Protein AF-A0A0B7BTP0-F1 (afdb_monomer_lite)

Secondary structure (DSSP, 8-state):
-HHHHHHHHHHHHHHHHHHHHS--SS-TT--TT--HHHHHHHHHHHHHHHHHHHH--HHHHHHHHHHHHHHHHHHHHHHHHHHHHHHHT--TTT-HHHHHHHHHHHSTT------------------

Sequence (127 aa):
KHMRSVARELSQAILNAARGNIPRGARKDYKPYWTAEVQKLEKYLEMERSEAEQAQSVVTNTAYKAAAAKYRREVKRAARQSWVKTTESLNIDRDGHKLWKLAKAMSDDNTSRPPIVLEQDNFHPSH

Structure (mmCIF, N/CA/C/O backbone):
data_AF-A0A0B7BTP0-F1
#
_entry.id   AF-A0A0B7BTP0-F1
#
loop_
_atom_site.group_PDB
_atom_site.id
_atom_site.type_symbol
_atom_site.label_atom_id
_atom_site.label_alt_id
_atom_site.label_comp_id
_atom_site.label_asym_id
_atom_site.label_entity_id
_atom_site.label_seq_id
_atom_site.pdbx_PDB_ins_code
_atom_site.Cartn_x
_atom_site.Cartn_y
_atom_site.Cartn_z
_atom_site.occupancy
_atom_site.B_iso_or_equiv
_atom_site.auth_seq_id
_atom_site.auth_comp_id
_atom_site.auth_asym_id
_atom_site.auth_atom_id
_atom_site.pdbx_PDB_model_num
ATOM 1 N N . LYS A 1 1 ? 12.437 29.692 -41.482 1.00 60.84 1 LYS A N 1
ATOM 2 C CA . LYS A 1 1 ? 12.811 30.063 -40.088 1.00 60.84 1 LYS A CA 1
ATOM 3 C C . LYS A 1 1 ? 11.678 29.801 -39.084 1.00 60.84 1 LYS A C 1
ATOM 5 O O . LYS A 1 1 ? 11.961 29.251 -38.033 1.00 60.84 1 LYS A O 1
ATOM 10 N N . HIS A 1 2 ? 10.416 30.078 -39.431 1.00 71.44 2 HIS A N 1
ATOM 11 C CA . HIS A 1 2 ? 9.250 29.941 -38.541 1.00 71.44 2 HIS A CA 1
ATOM 12 C C . HIS A 1 2 ? 8.975 28.509 -38.032 1.00 71.44 2 HIS A C 1
ATOM 14 O O . HIS A 1 2 ? 8.852 28.288 -36.836 1.00 71.44 2 HIS A O 1
ATOM 20 N N . MET A 1 3 ? 9.000 27.508 -38.918 1.00 79.19 3 MET A N 1
ATOM 21 C CA . MET A 1 3 ? 8.686 26.111 -38.570 1.00 79.19 3 MET A CA 1
ATOM 22 C C . MET A 1 3 ? 9.658 25.490 -37.548 1.00 79.19 3 MET A C 1
ATOM 24 O O . MET A 1 3 ? 9.254 24.720 -36.685 1.00 79.19 3 MET A O 1
ATOM 28 N N . ARG A 1 4 ? 10.942 25.877 -37.596 1.00 83.19 4 ARG A N 1
ATOM 29 C CA . ARG A 1 4 ? 11.942 25.455 -36.600 1.00 83.19 4 ARG A CA 1
ATOM 30 C C . ARG A 1 4 ? 11.704 26.102 -35.233 1.00 83.19 4 ARG A C 1
ATOM 32 O O . ARG A 1 4 ? 11.998 25.470 -34.227 1.00 83.19 4 ARG A O 1
ATOM 39 N N . SER A 1 5 ? 11.169 27.327 -35.195 1.00 88.31 5 SER A N 1
ATOM 40 C CA . SER A 1 5 ? 10.797 27.996 -33.938 1.00 88.31 5 SER A CA 1
ATOM 41 C C . SER A 1 5 ? 9.650 27.259 -33.258 1.00 88.31 5 SER A C 1
ATOM 43 O O . SER A 1 5 ? 9.781 26.851 -32.109 1.00 88.31 5 SER A O 1
ATOM 45 N N . VAL A 1 6 ? 8.590 26.976 -34.021 1.00 88.88 6 VAL A N 1
ATOM 46 C CA . VAL A 1 6 ? 7.403 26.253 -33.539 1.00 88.88 6 VAL A CA 1
ATOM 47 C C . VAL A 1 6 ? 7.768 24.858 -33.021 1.00 88.88 6 VAL A C 1
ATOM 49 O O . VAL A 1 6 ? 7.355 24.470 -31.932 1.00 88.88 6 VAL A O 1
ATOM 52 N N . ALA A 1 7 ? 8.609 24.114 -33.748 1.00 90.12 7 ALA A N 1
ATOM 53 C CA . ALA A 1 7 ? 9.071 22.797 -33.304 1.00 90.12 7 ALA A CA 1
ATOM 54 C C . ALA A 1 7 ? 9.865 22.857 -31.984 1.00 90.12 7 ALA A C 1
ATOM 56 O O . ALA A 1 7 ? 9.769 21.951 -31.150 1.00 90.12 7 ALA A O 1
ATOM 57 N N . ARG A 1 8 ? 10.634 23.934 -31.773 1.00 92.06 8 ARG A N 1
ATOM 58 C CA . ARG A 1 8 ? 11.428 24.141 -30.556 1.00 92.06 8 ARG A CA 1
ATOM 59 C C . ARG A 1 8 ? 10.548 24.503 -29.363 1.00 92.06 8 ARG A C 1
ATOM 61 O O . ARG A 1 8 ? 10.759 23.968 -28.280 1.00 92.06 8 ARG A O 1
ATOM 68 N N . GLU A 1 9 ? 9.551 25.356 -29.567 1.00 93.88 9 GLU A N 1
ATOM 69 C CA . GLU A 1 9 ? 8.565 25.724 -28.544 1.00 93.88 9 GLU A CA 1
ATOM 70 C C . GLU A 1 9 ? 7.739 24.514 -28.100 1.00 93.88 9 GLU A C 1
ATOM 72 O O . GLU A 1 9 ? 7.617 24.264 -26.900 1.00 93.88 9 GLU A O 1
ATOM 77 N N . LEU A 1 10 ? 7.270 23.698 -29.049 1.00 92.81 10 LEU A N 1
ATOM 78 C CA . LEU A 1 10 ? 6.545 22.464 -28.744 1.00 92.81 10 LEU A CA 1
ATOM 79 C C . LEU A 1 10 ? 7.413 21.474 -27.957 1.00 92.81 10 LEU A C 1
ATOM 81 O O . LEU A 1 10 ? 6.984 20.947 -26.932 1.00 92.81 10 LEU A O 1
ATOM 85 N N . SER A 1 11 ? 8.654 21.256 -28.398 1.00 94.25 11 SER A N 1
ATOM 86 C CA . SER A 1 11 ? 9.599 20.385 -27.687 1.00 94.25 11 SER A CA 1
ATOM 87 C C . SER A 1 11 ? 9.862 20.886 -26.264 1.00 94.25 1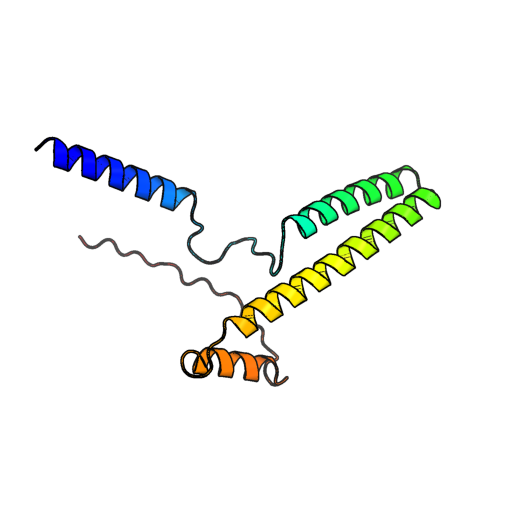1 SER A C 1
ATOM 89 O O . SER A 1 11 ? 9.895 20.092 -25.326 1.00 94.25 11 SER A O 1
ATOM 91 N N . GLN A 1 12 ? 9.990 22.202 -26.075 1.00 95.06 12 GLN A N 1
ATOM 92 C CA . GLN A 1 12 ? 10.195 22.794 -24.755 1.00 95.06 12 GLN A CA 1
ATOM 93 C C . GLN A 1 12 ? 8.963 22.642 -23.855 1.00 95.06 12 GLN A C 1
ATOM 95 O O . GLN A 1 12 ? 9.112 22.336 -22.672 1.00 95.06 12 GLN A O 1
ATOM 100 N N . ALA A 1 13 ? 7.757 22.804 -24.402 1.00 94.88 13 ALA A N 1
ATOM 101 C CA . ALA A 1 13 ? 6.512 22.586 -23.673 1.00 94.88 13 ALA A CA 1
ATOM 102 C C . ALA A 1 13 ? 6.379 21.126 -23.210 1.00 94.88 13 ALA A C 1
ATOM 104 O O . ALA A 1 13 ? 6.079 20.878 -22.042 1.00 94.88 13 ALA A O 1
ATOM 105 N N . ILE A 1 14 ? 6.699 20.166 -24.086 1.00 93.56 14 ILE A N 1
ATOM 106 C CA . ILE A 1 14 ? 6.718 18.735 -23.750 1.00 93.56 14 ILE A CA 1
ATOM 107 C C . ILE A 1 14 ? 7.755 18.453 -22.659 1.00 93.56 14 ILE A C 1
ATOM 109 O O . ILE A 1 14 ? 7.444 17.779 -21.679 1.00 93.56 14 ILE A O 1
ATOM 113 N N . LEU A 1 15 ? 8.972 18.993 -22.781 1.00 91.12 15 LEU A N 1
ATOM 114 C CA . LEU A 1 15 ? 10.023 18.813 -21.775 1.00 91.12 15 LEU A CA 1
ATOM 115 C C . LEU A 1 15 ? 9.635 19.411 -20.421 1.00 91.12 15 LEU A C 1
ATOM 117 O O . LEU A 1 15 ? 9.920 18.805 -19.390 1.00 91.12 15 LEU A O 1
ATOM 121 N N . ASN A 1 16 ? 8.978 20.570 -20.404 1.00 90.12 16 ASN A N 1
ATOM 122 C CA . ASN A 1 16 ? 8.520 21.210 -19.173 1.00 90.12 16 ASN A CA 1
ATOM 123 C C . ASN A 1 16 ? 7.389 20.409 -18.512 1.00 90.12 16 ASN A C 1
ATOM 125 O O . ASN A 1 16 ? 7.455 20.154 -17.310 1.00 90.12 16 ASN A O 1
ATOM 129 N N . ALA A 1 17 ? 6.413 19.936 -19.291 1.00 91.81 17 ALA A N 1
ATOM 130 C CA . ALA A 1 17 ? 5.354 19.057 -18.797 1.00 91.81 17 ALA A CA 1
ATOM 131 C C . ALA A 1 17 ? 5.927 17.737 -18.255 1.00 91.81 17 ALA A C 1
ATOM 133 O O . ALA A 1 17 ? 5.584 17.302 -17.158 1.00 91.81 17 ALA A O 1
ATOM 134 N N . ALA A 1 18 ? 6.876 17.134 -18.974 1.00 86.81 18 ALA A N 1
ATOM 135 C CA . ALA A 1 18 ? 7.568 15.931 -18.530 1.00 86.81 18 ALA A CA 1
ATOM 136 C C . ALA A 1 18 ? 8.365 16.170 -17.237 1.00 86.81 18 ALA A C 1
ATOM 138 O O . ALA A 1 18 ? 8.345 15.329 -16.345 1.00 86.81 18 ALA A O 1
ATOM 139 N N . ARG A 1 19 ? 9.040 17.319 -17.100 1.00 81.12 19 ARG A N 1
ATOM 140 C CA . ARG A 1 19 ? 9.775 17.691 -15.878 1.00 81.12 19 ARG A CA 1
ATOM 141 C C . ARG A 1 19 ? 8.855 17.882 -14.671 1.00 81.12 19 ARG A C 1
ATOM 143 O O . ARG A 1 19 ? 9.259 17.511 -13.576 1.00 81.12 19 ARG A O 1
ATOM 150 N N . GLY A 1 20 ? 7.659 18.439 -14.864 1.00 81.44 20 GLY A N 1
ATOM 151 C CA . GLY A 1 20 ? 6.679 18.628 -13.789 1.00 81.44 20 GLY A CA 1
ATOM 152 C C . GLY A 1 20 ? 5.958 17.342 -13.378 1.00 81.44 20 GLY A C 1
ATOM 153 O O . GLY A 1 20 ? 5.647 17.161 -12.204 1.00 81.44 20 GLY A O 1
ATOM 154 N N . ASN A 1 21 ? 5.721 16.433 -14.329 1.00 81.81 21 ASN A N 1
ATOM 155 C CA . ASN A 1 21 ? 4.842 15.283 -14.106 1.00 81.81 21 ASN A CA 1
ATOM 156 C C . ASN A 1 21 ? 5.575 13.948 -13.923 1.00 81.81 21 ASN A C 1
ATOM 158 O O . ASN A 1 21 ? 4.997 13.028 -13.345 1.00 81.81 21 ASN A O 1
ATOM 162 N N . ILE A 1 22 ? 6.809 13.804 -14.416 1.00 79.75 22 ILE A N 1
ATOM 163 C CA . ILE A 1 22 ? 7.592 12.571 -14.268 1.00 79.75 22 ILE A CA 1
ATOM 164 C C . ILE A 1 22 ? 8.493 12.717 -13.037 1.00 79.75 22 ILE A C 1
ATOM 166 O O . ILE A 1 22 ? 9.424 13.526 -13.065 1.00 79.75 22 ILE A O 1
ATOM 170 N N . PRO A 1 23 ? 8.273 11.933 -11.964 1.00 67.94 23 PRO A N 1
ATOM 171 C CA . PRO A 1 23 ? 9.133 11.968 -10.788 1.00 67.94 23 PRO A CA 1
ATOM 172 C C . PRO A 1 23 ? 10.568 11.596 -11.178 1.00 67.94 23 PRO A C 1
ATOM 174 O O . PRO A 1 23 ? 10.798 10.507 -11.707 1.00 67.94 23 PRO A O 1
ATOM 177 N N . ARG A 1 24 ? 11.524 12.498 -10.932 1.00 69.12 24 ARG A N 1
ATOM 178 C CA . ARG A 1 24 ? 12.959 12.243 -11.121 1.00 69.12 24 ARG A CA 1
ATOM 179 C C . ARG A 1 24 ? 13.576 11.772 -9.805 1.00 69.12 24 ARG A C 1
ATOM 181 O O . ARG A 1 24 ? 13.247 12.308 -8.751 1.00 69.12 24 ARG A O 1
ATOM 188 N N . GLY A 1 25 ? 14.471 10.789 -9.876 1.00 69.00 25 GLY A N 1
ATOM 189 C CA . GLY A 1 25 ? 15.119 10.208 -8.699 1.00 69.00 25 GLY A CA 1
ATOM 190 C C . GLY A 1 25 ? 14.197 9.321 -7.851 1.00 69.00 25 GLY A C 1
ATOM 191 O O . GLY A 1 25 ? 13.096 8.941 -8.260 1.00 69.00 25 GLY A O 1
ATOM 192 N N . ALA A 1 26 ? 14.670 8.952 -6.660 1.00 64.19 26 ALA A N 1
ATOM 193 C CA . ALA A 1 26 ? 13.893 8.157 -5.717 1.00 64.19 26 ALA A CA 1
ATOM 194 C C . ALA A 1 26 ? 12.670 8.951 -5.232 1.00 64.19 26 ALA A C 1
ATOM 196 O O . ALA A 1 26 ? 12.775 10.098 -4.798 1.00 64.19 26 ALA A O 1
ATOM 197 N N . ARG A 1 27 ? 11.486 8.335 -5.291 1.00 68.25 27 ARG A N 1
ATOM 198 C CA . ARG A 1 27 ? 10.254 8.940 -4.772 1.00 68.25 27 ARG A CA 1
ATOM 199 C C . ARG A 1 27 ? 10.391 9.139 -3.258 1.00 68.25 27 ARG A C 1
ATOM 201 O O . ARG A 1 27 ? 10.508 8.152 -2.536 1.00 68.25 27 ARG A O 1
ATOM 208 N N . LYS A 1 28 ? 10.334 10.396 -2.800 1.00 67.31 28 LYS A N 1
ATOM 209 C CA . LYS A 1 28 ? 10.489 10.781 -1.383 1.00 67.31 28 LYS A CA 1
ATOM 210 C C . LYS A 1 28 ? 9.556 9.997 -0.450 1.00 67.31 28 LYS A C 1
ATOM 212 O O . LYS A 1 28 ? 10.008 9.493 0.567 1.00 67.31 28 LYS A O 1
ATOM 217 N N . ASP A 1 29 ? 8.305 9.806 -0.865 1.00 72.62 29 ASP A N 1
ATOM 218 C CA . ASP A 1 29 ? 7.279 9.094 -0.092 1.00 72.62 29 ASP A CA 1
ATOM 219 C C . ASP A 1 29 ? 6.897 7.760 -0.747 1.00 72.62 29 ASP A C 1
ATOM 221 O O . ASP A 1 29 ? 5.722 7.392 -0.846 1.00 72.62 29 ASP A O 1
ATOM 225 N N . TYR A 1 30 ? 7.888 7.033 -1.276 1.00 78.25 30 TYR A N 1
ATOM 226 C CA . TYR A 1 30 ? 7.626 5.720 -1.851 1.00 78.25 30 TYR A CA 1
ATOM 227 C C . TYR A 1 30 ? 7.131 4.752 -0.778 1.00 78.25 30 TYR A C 1
ATOM 229 O O . TYR A 1 30 ? 7.898 4.272 0.054 1.00 78.25 30 TYR A O 1
ATOM 237 N N . LYS A 1 31 ? 5.845 4.409 -0.848 1.00 81.50 31 LYS A N 1
ATOM 238 C CA . LYS A 1 31 ? 5.283 3.254 -0.155 1.00 81.50 31 LYS A CA 1
ATOM 239 C C . LYS A 1 31 ? 5.361 2.052 -1.109 1.00 81.50 31 LYS A C 1
ATOM 241 O O . LYS A 1 31 ? 4.673 2.060 -2.135 1.00 81.50 31 LYS A O 1
ATOM 246 N N . PRO A 1 32 ? 6.198 1.035 -0.830 1.00 82.50 32 PRO A N 1
ATOM 247 C CA . PRO A 1 32 ? 6.246 -0.173 -1.650 1.00 82.50 32 PRO A CA 1
ATOM 248 C C . PRO A 1 32 ? 4.862 -0.820 -1.745 1.00 82.50 32 PRO A C 1
ATOM 250 O O . PRO A 1 32 ? 4.074 -0.680 -0.813 1.00 82.50 32 PRO A O 1
ATOM 253 N N . TYR A 1 33 ? 4.567 -1.491 -2.871 1.00 86.19 33 TYR A N 1
ATOM 254 C CA . TYR A 1 33 ? 3.304 -2.216 -3.138 1.00 86.19 33 TYR A CA 1
ATOM 255 C C . TYR A 1 33 ? 2.010 -1.412 -2.877 1.00 86.19 33 TYR A C 1
ATOM 257 O O . TYR A 1 33 ? 0.927 -1.985 -2.760 1.00 86.19 33 TYR A O 1
ATOM 265 N N . TRP A 1 34 ? 2.101 -0.083 -2.806 1.00 90.44 34 TRP A N 1
ATOM 266 C CA . TRP A 1 34 ? 0.967 0.787 -2.533 1.00 90.44 34 TRP A CA 1
ATOM 267 C C . TRP A 1 34 ? 0.111 0.972 -3.781 1.00 90.44 34 TRP A C 1
ATOM 269 O O . TRP A 1 34 ? 0.571 1.489 -4.800 1.00 90.44 34 TRP A O 1
ATOM 279 N N . THR A 1 35 ? -1.147 0.547 -3.706 1.00 91.38 35 THR A N 1
ATOM 280 C CA . THR A 1 35 ? -2.106 0.636 -4.811 1.00 91.38 35 THR A CA 1
ATOM 281 C C . THR A 1 35 ? -3.253 1.581 -4.462 1.00 91.38 35 THR A C 1
ATOM 283 O O . THR A 1 35 ? -3.497 1.888 -3.294 1.00 91.38 35 THR A O 1
ATOM 286 N N . ALA A 1 36 ? -4.003 2.021 -5.477 1.00 92.25 36 ALA A N 1
ATOM 287 C CA . ALA A 1 36 ? -5.203 2.834 -5.273 1.00 92.25 36 ALA A CA 1
ATOM 288 C C . ALA A 1 36 ? -6.245 2.130 -4.381 1.00 92.25 36 ALA A C 1
ATOM 290 O O . ALA A 1 36 ? -6.950 2.778 -3.611 1.00 92.25 36 ALA A O 1
ATOM 291 N N . GLU A 1 37 ? -6.314 0.799 -4.444 1.00 93.56 37 GLU A N 1
ATOM 292 C CA . GLU A 1 37 ? -7.198 -0.008 -3.603 1.00 93.56 37 GLU A CA 1
ATOM 293 C C . GLU A 1 37 ? -6.743 -0.023 -2.140 1.00 93.56 37 GLU A C 1
ATOM 295 O O . GLU A 1 37 ? -7.562 0.196 -1.247 1.00 93.56 37 GLU A O 1
ATOM 300 N N . VAL A 1 38 ? -5.439 -0.192 -1.890 1.00 95.19 38 VAL A N 1
ATOM 301 C CA . VAL A 1 38 ? -4.865 -0.092 -0.538 1.00 95.19 38 VAL A CA 1
ATOM 302 C C . VAL A 1 38 ? -5.107 1.306 0.037 1.00 95.19 38 VAL A C 1
ATOM 304 O O . VAL A 1 38 ? -5.571 1.421 1.168 1.00 95.19 38 VAL A O 1
ATOM 307 N N . GLN A 1 39 ? -4.906 2.362 -0.759 1.00 94.69 39 GLN A N 1
ATOM 308 C CA . GLN A 1 39 ? -5.189 3.742 -0.351 1.00 94.69 39 GLN A CA 1
ATOM 309 C C . GLN A 1 39 ? -6.670 3.966 -0.016 1.00 94.69 39 GLN A C 1
ATOM 311 O O . GLN A 1 39 ? -6.989 4.662 0.948 1.00 94.69 39 GLN A O 1
ATOM 316 N N . LYS A 1 40 ? -7.584 3.400 -0.814 1.00 96.62 40 LYS A N 1
ATOM 317 C CA . LYS A 1 40 ? -9.030 3.480 -0.568 1.00 96.62 40 LYS A CA 1
ATOM 318 C C . LYS A 1 40 ? -9.403 2.797 0.748 1.00 96.62 40 LYS A C 1
ATOM 320 O O . LYS A 1 40 ? -10.209 3.333 1.502 1.00 96.62 40 LYS A O 1
ATOM 325 N N . LEU A 1 41 ? -8.816 1.636 1.027 1.00 96.38 41 LEU A N 1
ATOM 326 C CA . LEU A 1 41 ? -9.075 0.889 2.257 1.00 96.38 41 LEU A CA 1
ATOM 327 C C . LEU A 1 41 ? -8.435 1.521 3.488 1.00 96.38 41 LEU A C 1
ATOM 329 O O . LEU A 1 41 ? -9.035 1.444 4.551 1.00 96.38 41 LEU A O 1
ATOM 333 N N . GLU A 1 42 ? -7.276 2.168 3.350 1.00 96.50 42 GLU A N 1
ATOM 334 C CA . GLU A 1 42 ? -6.677 2.975 4.420 1.00 96.50 42 GLU A CA 1
ATOM 335 C C . GLU A 1 42 ? -7.626 4.109 4.827 1.00 96.50 42 GLU A C 1
ATOM 337 O O . GLU A 1 42 ? -7.928 4.266 6.005 1.00 96.50 42 GLU A O 1
ATOM 342 N N . LYS A 1 43 ? -8.186 4.839 3.852 1.00 97.06 43 LYS A N 1
ATOM 343 C CA . LYS A 1 43 ? -9.171 5.897 4.130 1.00 97.06 43 LYS A CA 1
ATOM 344 C C . LYS A 1 43 ? -10.432 5.353 4.796 1.00 97.06 43 LYS A C 1
ATOM 346 O O . LYS A 1 43 ? -10.918 5.944 5.749 1.00 97.06 43 LYS A O 1
ATOM 351 N N . TYR A 1 44 ? -10.954 4.230 4.302 1.00 96.44 44 TYR A N 1
ATOM 352 C CA . TYR A 1 44 ? -12.133 3.595 4.891 1.00 96.44 44 TYR A CA 1
ATOM 353 C C . TYR A 1 44 ? -11.875 3.134 6.332 1.00 96.44 44 TYR A C 1
ATOM 355 O O . TYR A 1 44 ? -12.701 3.365 7.206 1.00 96.44 44 TYR A O 1
ATOM 363 N N . LEU A 1 45 ? -10.704 2.548 6.591 1.00 96.56 45 LEU A N 1
ATOM 364 C CA . LEU A 1 45 ? -10.281 2.153 7.930 1.00 96.56 45 LEU A CA 1
ATOM 365 C C . LEU A 1 45 ? -10.218 3.345 8.890 1.00 96.56 45 LEU A C 1
ATOM 367 O O . LEU A 1 45 ? -10.639 3.212 10.034 1.00 96.56 45 LEU A O 1
ATOM 371 N N . GLU A 1 46 ? -9.704 4.487 8.431 1.00 96.50 46 GLU A N 1
ATOM 372 C CA . GLU A 1 46 ? -9.615 5.703 9.243 1.00 96.50 46 GLU A CA 1
ATOM 373 C C . GLU A 1 46 ? -10.999 6.271 9.592 1.00 96.50 46 GLU A C 1
ATOM 375 O O . GLU A 1 46 ? -11.223 6.682 10.728 1.00 96.50 46 GLU A O 1
ATOM 380 N N . MET A 1 47 ? -11.957 6.228 8.658 1.00 96.31 47 MET A N 1
ATOM 381 C CA . MET A 1 47 ? -13.342 6.627 8.951 1.00 96.31 47 MET A CA 1
ATOM 382 C C . MET A 1 47 ? -13.968 5.725 10.021 1.00 96.31 47 MET A C 1
ATOM 384 O O . MET A 1 47 ? -14.439 6.218 11.040 1.00 96.31 47 MET A O 1
ATOM 388 N N . GLU A 1 48 ? -13.894 4.405 9.833 1.00 95.50 48 GLU A N 1
ATOM 389 C CA . GLU A 1 48 ? -14.432 3.420 10.782 1.00 95.50 48 GLU A CA 1
ATOM 390 C C . GLU A 1 48 ? -13.759 3.517 12.158 1.00 95.50 48 GLU A C 1
ATOM 392 O O . GLU A 1 48 ? -14.391 3.305 13.193 1.00 95.50 48 GLU A O 1
ATOM 397 N N . ARG A 1 49 ? -12.468 3.870 12.190 1.00 96.12 49 ARG A N 1
ATOM 398 C CA . ARG A 1 49 ? -11.748 4.150 13.433 1.00 96.12 49 ARG A CA 1
ATOM 399 C C . ARG A 1 49 ? -12.339 5.362 14.147 1.00 96.12 49 ARG A C 1
ATOM 401 O O . ARG A 1 49 ? -12.631 5.263 15.335 1.00 96.12 49 ARG A O 1
ATOM 408 N N . SER A 1 50 ? -12.528 6.470 13.431 1.00 96.31 50 SER A N 1
ATOM 409 C CA . SER A 1 50 ? -13.104 7.691 14.000 1.00 96.31 50 SER A CA 1
ATOM 410 C C . SER A 1 50 ? -14.510 7.441 14.552 1.00 96.31 50 SER A C 1
ATOM 412 O O . SER A 1 50 ? -14.823 7.856 15.666 1.00 96.31 50 SER A O 1
ATOM 414 N N . GLU A 1 51 ? -15.336 6.687 13.827 1.00 93.94 51 GLU A N 1
ATOM 415 C CA . GLU A 1 51 ? -16.674 6.298 14.283 1.00 93.94 51 GLU A CA 1
ATOM 416 C C . GLU A 1 51 ? -16.630 5.385 15.517 1.00 93.94 51 GLU A C 1
ATOM 418 O O . GLU A 1 51 ? -17.411 5.559 16.457 1.00 93.94 51 GLU A O 1
ATOM 423 N N . ALA A 1 52 ? -15.697 4.430 15.562 1.00 94.56 52 ALA A N 1
ATOM 424 C CA . ALA A 1 52 ? -15.509 3.564 16.722 1.00 94.56 52 ALA A CA 1
ATOM 425 C C . ALA A 1 52 ? -15.049 4.338 17.967 1.00 94.56 52 ALA A C 1
ATOM 427 O O . ALA A 1 52 ? -15.543 4.064 19.063 1.00 94.56 52 ALA A O 1
ATOM 428 N N . GLU A 1 53 ? -14.148 5.309 17.805 1.00 93.75 53 GLU A N 1
ATOM 429 C CA . GLU A 1 53 ? -13.649 6.169 18.886 1.00 93.75 53 GLU A CA 1
ATOM 430 C C . GLU A 1 53 ? -14.742 7.104 19.435 1.00 93.75 53 GLU A C 1
ATOM 432 O O . GLU A 1 53 ? -14.801 7.324 20.647 1.00 93.75 53 GLU A O 1
ATOM 437 N N . GLN A 1 54 ? -15.637 7.598 18.572 1.00 94.31 54 GLN A N 1
ATOM 438 C CA . GLN A 1 54 ? -16.759 8.460 18.960 1.00 94.31 54 GLN A CA 1
ATOM 439 C C . GLN A 1 54 ? -17.897 7.684 19.635 1.00 94.31 54 GLN A C 1
ATOM 441 O O . GLN A 1 54 ? -18.352 8.061 20.712 1.00 94.31 54 GLN A O 1
ATOM 446 N N . ALA A 1 55 ? -18.373 6.604 19.010 1.00 91.88 55 ALA A N 1
ATOM 447 C CA . ALA A 1 55 ? -19.554 5.881 19.483 1.00 91.88 55 ALA A CA 1
ATOM 448 C C . ALA A 1 55 ? -19.252 4.893 20.621 1.00 91.88 55 ALA A C 1
ATOM 450 O O . ALA A 1 55 ? -20.163 4.522 21.357 1.00 91.88 55 ALA A O 1
ATOM 451 N N . GLN A 1 56 ? -18.003 4.418 20.729 1.00 88.56 56 GLN A N 1
ATOM 452 C CA . GLN A 1 56 ? -17.527 3.486 21.765 1.00 88.56 56 GLN A CA 1
ATOM 453 C C . GLN A 1 56 ? -18.430 2.255 21.970 1.00 88.56 56 GLN A C 1
ATOM 455 O O . GLN A 1 56 ? -18.570 1.726 23.072 1.00 88.56 56 GLN A O 1
ATOM 460 N N . SER A 1 57 ? -19.043 1.771 20.885 1.00 92.50 57 SER A N 1
ATOM 461 C CA . SER A 1 57 ? -19.988 0.655 20.907 1.00 92.50 57 SER A CA 1
ATOM 462 C C . SER A 1 57 ? -19.354 -0.643 20.401 1.00 92.50 57 SER A C 1
ATOM 464 O O . SER A 1 57 ? -18.382 -0.648 19.641 1.00 92.50 57 SER A O 1
ATOM 466 N N . VAL A 1 58 ? -19.952 -1.780 20.764 1.00 92.62 58 VAL A N 1
ATOM 467 C CA . VAL A 1 58 ? -19.529 -3.098 20.258 1.00 92.62 58 VAL A CA 1
ATOM 468 C C . VAL A 1 58 ? -19.719 -3.202 18.740 1.00 92.62 58 VAL A C 1
ATOM 470 O O . VAL A 1 58 ? -18.886 -3.802 18.058 1.00 92.62 58 VAL A O 1
ATOM 473 N N . VAL A 1 59 ? -20.779 -2.595 18.200 1.00 94.50 59 VAL A N 1
ATOM 474 C CA . VAL A 1 59 ? -21.100 -2.630 16.764 1.00 94.50 59 VAL A CA 1
ATOM 475 C C . VAL A 1 59 ? -20.042 -1.875 15.961 1.00 94.50 59 VAL A C 1
ATOM 477 O O . VAL A 1 59 ? -19.447 -2.445 15.048 1.00 94.50 59 VAL A O 1
ATOM 480 N N . THR A 1 60 ? -19.733 -0.638 16.356 1.00 92.31 60 THR A N 1
ATOM 481 C CA . THR A 1 60 ? -18.739 0.206 15.670 1.00 92.31 60 THR A CA 1
ATOM 482 C C . THR A 1 60 ? -17.323 -0.354 15.808 1.00 92.31 60 THR A C 1
ATOM 484 O O . THR A 1 60 ? -16.569 -0.388 14.840 1.00 92.31 60 THR A O 1
ATOM 487 N N . ASN A 1 61 ? -16.973 -0.936 16.960 1.00 93.81 61 ASN A N 1
ATOM 488 C CA . ASN A 1 61 ? -15.695 -1.638 17.116 1.00 93.81 61 ASN A CA 1
ATOM 489 C C . ASN A 1 61 ? -15.610 -2.908 16.241 1.00 93.81 61 ASN A C 1
ATOM 491 O O . ASN A 1 61 ? -14.550 -3.246 15.711 1.00 93.81 61 ASN A O 1
ATOM 495 N N . THR A 1 62 ? -16.721 -3.625 16.055 1.00 95.88 62 THR A N 1
ATOM 496 C CA . THR A 1 62 ? -16.772 -4.793 15.158 1.00 95.88 62 THR A CA 1
ATOM 497 C C . THR A 1 62 ? -16.579 -4.377 13.700 1.00 95.88 62 THR A C 1
ATOM 499 O O . THR A 1 62 ? -15.797 -5.017 12.990 1.00 95.88 62 THR A O 1
ATOM 502 N N . ALA A 1 63 ? -17.216 -3.283 13.275 1.00 94.31 63 ALA A N 1
ATOM 503 C CA . ALA A 1 63 ? -17.046 -2.707 11.941 1.00 94.31 63 ALA A CA 1
ATOM 504 C C . ALA A 1 63 ? -15.591 -2.267 11.694 1.00 94.31 63 ALA A C 1
ATOM 506 O O . ALA A 1 63 ? -14.966 -2.726 10.731 1.00 94.31 63 ALA A O 1
ATOM 507 N N . TYR A 1 64 ? -14.984 -1.541 12.640 1.00 96.00 64 TYR A N 1
ATOM 508 C CA . TYR A 1 64 ? -13.563 -1.187 12.597 1.00 96.00 64 TYR A CA 1
ATOM 509 C C . TYR A 1 64 ? -12.650 -2.418 12.487 1.00 96.00 64 TYR A C 1
ATOM 511 O O . TYR A 1 64 ? -11.763 -2.473 11.629 1.00 96.00 64 TYR A O 1
ATOM 519 N N . LYS A 1 65 ? -12.875 -3.463 13.295 1.00 96.19 65 LYS A N 1
ATOM 520 C CA . LYS A 1 65 ? -12.090 -4.710 13.217 1.00 96.19 65 LYS A CA 1
ATOM 521 C C . LYS A 1 65 ? -12.227 -5.398 11.857 1.00 96.19 65 LYS A C 1
ATOM 523 O O . LYS A 1 65 ? -11.225 -5.909 11.339 1.00 96.19 65 LYS A O 1
ATOM 528 N N . ALA A 1 66 ? -13.424 -5.402 11.270 1.00 96.75 66 ALA A N 1
ATOM 529 C CA . ALA A 1 66 ? -13.671 -5.954 9.940 1.00 96.75 66 ALA A CA 1
ATOM 530 C C . ALA A 1 66 ? -12.949 -5.145 8.847 1.00 96.75 66 ALA A C 1
ATOM 532 O O . ALA A 1 66 ? -12.244 -5.727 8.012 1.00 96.75 66 ALA A O 1
ATOM 533 N N . ALA A 1 67 ? -13.034 -3.813 8.897 1.00 96.00 67 ALA A N 1
ATOM 534 C CA . ALA A 1 67 ? -12.300 -2.914 8.008 1.00 96.00 67 ALA A CA 1
ATOM 535 C C . ALA A 1 67 ? -10.781 -3.127 8.127 1.00 96.00 67 ALA A C 1
ATOM 537 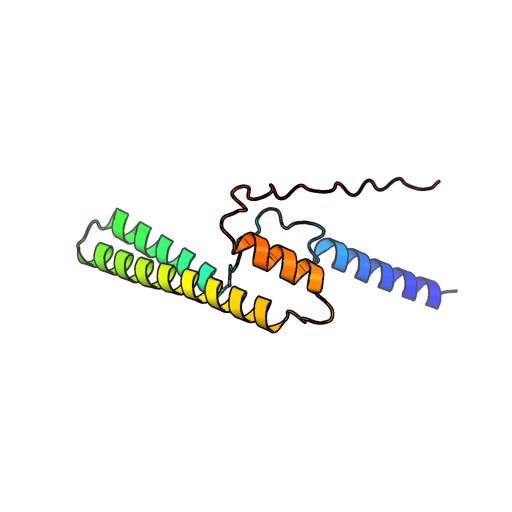O O . ALA A 1 67 ? -10.084 -3.270 7.117 1.00 96.00 67 ALA A O 1
ATOM 538 N N . ALA A 1 68 ? -10.271 -3.267 9.353 1.00 96.94 68 ALA A N 1
ATOM 539 C CA . ALA A 1 68 ? -8.856 -3.498 9.623 1.00 96.94 68 ALA A CA 1
ATOM 540 C C . ALA A 1 68 ? -8.379 -4.848 9.065 1.00 96.94 68 ALA A C 1
ATOM 542 O O . ALA A 1 68 ? -7.284 -4.947 8.504 1.00 96.94 68 ALA A O 1
ATOM 543 N N . ALA A 1 69 ? -9.194 -5.900 9.187 1.00 97.44 69 ALA A N 1
ATOM 544 C CA . ALA A 1 69 ? -8.894 -7.208 8.610 1.00 97.44 69 ALA A CA 1
ATOM 545 C C . ALA A 1 69 ? -8.828 -7.150 7.078 1.00 97.44 69 ALA A C 1
ATOM 547 O O . ALA A 1 69 ? -7.892 -7.698 6.485 1.00 97.44 69 ALA A O 1
ATOM 548 N N . LYS A 1 70 ? -9.770 -6.439 6.447 1.00 96.94 70 LYS A N 1
ATOM 549 C CA . LYS A 1 70 ? -9.788 -6.228 4.995 1.00 96.94 70 LYS A CA 1
ATOM 550 C C . LYS A 1 70 ? -8.549 -5.465 4.532 1.00 96.94 70 LYS A C 1
ATOM 552 O O . LYS A 1 70 ? -7.837 -5.959 3.664 1.00 96.94 70 LYS A O 1
ATOM 557 N N . TYR A 1 71 ? -8.223 -4.341 5.168 1.00 96.75 71 TYR A N 1
ATOM 558 C CA . TYR A 1 71 ? -7.012 -3.574 4.869 1.00 96.75 71 TYR A CA 1
ATOM 559 C C . TYR A 1 71 ? -5.739 -4.431 4.973 1.00 96.75 71 TYR A C 1
ATOM 561 O O . TYR A 1 71 ? -4.954 -4.497 4.027 1.00 96.75 71 TYR A O 1
ATOM 569 N N . ARG A 1 72 ? -5.559 -5.177 6.076 1.00 95.69 72 ARG A N 1
ATOM 570 C CA . ARG A 1 72 ? -4.388 -6.059 6.258 1.00 95.69 72 ARG A CA 1
ATOM 571 C C . ARG A 1 72 ? -4.291 -7.144 5.186 1.00 95.69 72 ARG A C 1
ATOM 573 O O . ARG A 1 72 ? -3.188 -7.454 4.731 1.00 95.69 72 ARG A O 1
ATOM 580 N N . ARG A 1 73 ? -5.421 -7.748 4.804 1.00 96.56 73 ARG A N 1
ATOM 581 C CA . ARG A 1 73 ? -5.469 -8.741 3.721 1.00 96.56 73 ARG A CA 1
ATOM 582 C C . ARG A 1 73 ? -5.002 -8.122 2.409 1.00 96.56 73 ARG A C 1
ATOM 584 O O . ARG A 1 73 ? -4.204 -8.739 1.706 1.00 96.56 73 ARG A O 1
ATOM 591 N N . GLU A 1 74 ? -5.454 -6.911 2.120 1.00 96.31 74 GLU A N 1
ATOM 592 C CA . GLU A 1 74 ? -5.147 -6.233 0.867 1.00 96.31 74 GLU A CA 1
ATOM 593 C C . GLU A 1 74 ? -3.706 -5.765 0.753 1.00 96.31 74 GLU A C 1
ATOM 595 O O . GLU A 1 74 ? -3.073 -5.990 -0.276 1.00 96.31 74 GLU A O 1
ATOM 600 N N . VAL A 1 75 ? -3.126 -5.248 1.834 1.00 94.12 75 VAL A N 1
ATOM 601 C CA . VAL A 1 75 ? -1.689 -4.944 1.880 1.00 94.12 75 VAL A CA 1
ATOM 602 C C . VAL A 1 75 ? -0.858 -6.197 1.585 1.00 94.12 75 VAL A C 1
ATOM 604 O O . VAL A 1 75 ? 0.048 -6.166 0.751 1.00 94.12 75 VAL A O 1
ATOM 607 N N . LYS A 1 76 ? -1.195 -7.336 2.209 1.00 94.75 76 LYS A N 1
ATOM 608 C CA . LYS A 1 76 ? -0.507 -8.613 1.947 1.00 94.75 76 LYS A CA 1
ATOM 609 C C . LYS A 1 76 ? -0.697 -9.082 0.504 1.00 94.75 76 LYS A C 1
ATOM 611 O O . LYS A 1 76 ? 0.252 -9.584 -0.098 1.00 94.75 76 LYS A O 1
ATOM 616 N N . ARG A 1 77 ? -1.904 -8.938 -0.054 1.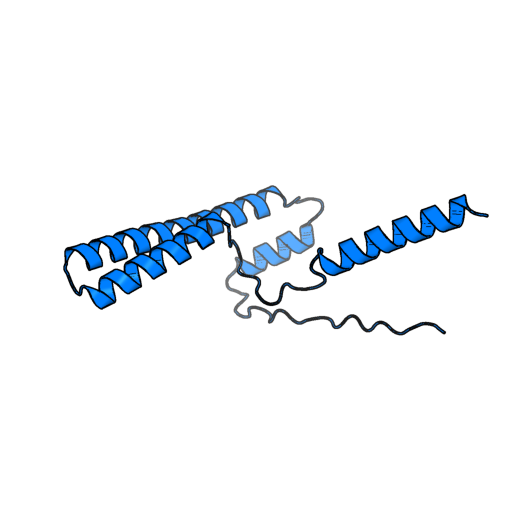00 95.06 77 ARG A N 1
ATOM 617 C CA . ARG A 1 77 ? -2.200 -9.295 -1.449 1.00 95.06 77 ARG A CA 1
ATOM 618 C C . ARG A 1 77 ? -1.373 -8.453 -2.416 1.00 95.06 77 ARG A C 1
ATOM 620 O O . ARG A 1 77 ? -0.713 -9.021 -3.281 1.00 95.06 77 ARG A O 1
ATOM 627 N N . ALA A 1 78 ? -1.360 -7.136 -2.233 1.00 93.81 78 ALA A N 1
ATOM 628 C CA . ALA A 1 78 ? -0.612 -6.207 -3.071 1.00 93.81 78 ALA A CA 1
ATOM 629 C C . ALA A 1 78 ? 0.900 -6.475 -3.015 1.00 93.81 78 ALA A C 1
ATOM 631 O O . ALA A 1 78 ? 1.556 -6.512 -4.055 1.00 93.81 78 ALA A O 1
ATOM 632 N N . ALA A 1 79 ? 1.446 -6.754 -1.826 1.00 90.69 79 ALA A N 1
ATOM 633 C CA . ALA A 1 79 ? 2.849 -7.137 -1.672 1.00 90.69 79 ALA A CA 1
ATOM 634 C C . ALA A 1 79 ? 3.187 -8.416 -2.459 1.00 90.69 79 ALA A C 1
ATOM 636 O O . ALA A 1 79 ? 4.166 -8.443 -3.204 1.00 90.69 79 ALA A O 1
ATOM 637 N N . ARG A 1 80 ? 2.343 -9.455 -2.365 1.00 92.69 80 ARG A N 1
ATOM 638 C CA . ARG A 1 80 ? 2.522 -10.708 -3.121 1.00 92.69 80 ARG A CA 1
ATOM 639 C C . ARG A 1 80 ? 2.416 -10.501 -4.628 1.00 92.69 80 ARG A C 1
ATOM 641 O O . ARG A 1 80 ? 3.233 -11.030 -5.365 1.00 92.69 80 ARG A O 1
ATOM 648 N N . GLN A 1 81 ? 1.442 -9.724 -5.0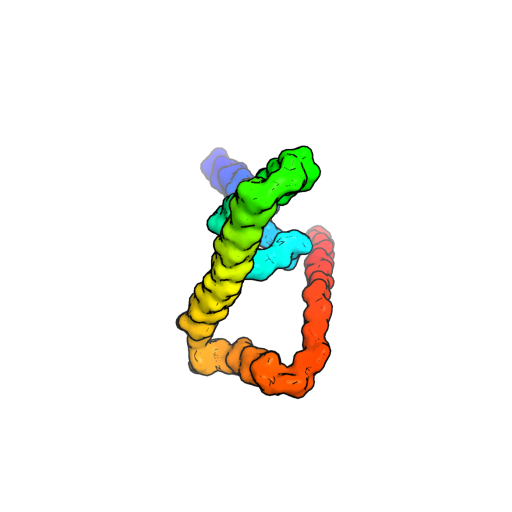92 1.00 93.12 81 GLN A N 1
ATOM 649 C CA . GLN A 1 81 ? 1.293 -9.421 -6.518 1.00 93.12 81 GLN A CA 1
ATOM 650 C C . GLN A 1 81 ? 2.489 -8.631 -7.054 1.00 93.12 81 GLN A C 1
ATOM 652 O O . GLN A 1 81 ? 2.991 -8.930 -8.134 1.00 93.12 81 GLN A O 1
ATOM 657 N N . SER A 1 82 ? 2.983 -7.658 -6.283 1.00 87.88 82 SER A N 1
ATOM 658 C CA . SER A 1 82 ? 4.200 -6.922 -6.628 1.00 87.88 82 SER A CA 1
ATOM 659 C C . SER A 1 82 ? 5.406 -7.854 -6.723 1.00 87.88 82 SER A C 1
ATOM 661 O O . SER A 1 82 ? 6.228 -7.684 -7.622 1.00 87.88 82 SER A O 1
ATOM 663 N N . TRP A 1 83 ? 5.509 -8.832 -5.821 1.00 88.62 83 TRP A N 1
ATOM 664 C CA . TRP A 1 83 ? 6.556 -9.848 -5.868 1.00 88.62 83 TRP A CA 1
ATOM 665 C C . TRP A 1 83 ? 6.466 -10.693 -7.137 1.00 88.62 83 TRP A C 1
ATOM 667 O O . TRP A 1 83 ? 7.420 -10.706 -7.907 1.00 88.62 83 TRP A O 1
ATOM 677 N N . VAL A 1 84 ? 5.300 -11.298 -7.393 1.00 89.88 84 VAL A N 1
ATOM 678 C CA . VAL A 1 84 ? 5.042 -12.132 -8.579 1.00 89.88 84 VAL A CA 1
ATOM 679 C C . VAL A 1 84 ? 5.396 -11.378 -9.856 1.00 89.88 84 VAL A C 1
ATOM 681 O O . VAL A 1 84 ? 6.200 -11.860 -10.646 1.00 89.88 84 VAL A O 1
ATOM 684 N N . LYS A 1 85 ? 4.910 -10.142 -10.004 1.00 88.69 85 LYS A N 1
ATOM 685 C CA . LYS A 1 85 ? 5.215 -9.296 -11.163 1.00 88.69 85 LYS A CA 1
ATOM 686 C C . LYS A 1 85 ? 6.714 -9.022 -11.317 1.00 88.69 85 LYS A C 1
ATOM 688 O O . LYS A 1 85 ? 7.228 -8.991 -12.432 1.00 88.69 85 LYS A O 1
ATOM 693 N N . THR A 1 86 ? 7.418 -8.796 -10.207 1.00 85.38 86 THR A N 1
ATOM 694 C CA . THR A 1 86 ? 8.866 -8.547 -10.234 1.00 85.38 86 THR A CA 1
ATOM 695 C C . THR A 1 86 ? 9.611 -9.798 -10.686 1.00 85.38 86 THR A C 1
ATOM 697 O O . THR A 1 86 ? 10.473 -9.706 -11.557 1.00 85.38 86 THR A O 1
ATOM 700 N N . THR A 1 87 ? 9.248 -10.967 -10.155 1.00 85.12 87 THR A N 1
ATOM 701 C CA . THR A 1 87 ? 9.876 -12.241 -10.524 1.00 85.12 87 THR A CA 1
ATOM 702 C C . THR A 1 87 ? 9.539 -12.671 -11.951 1.00 85.12 87 THR A C 1
ATOM 704 O O . THR A 1 87 ? 10.424 -13.152 -12.645 1.00 85.12 87 THR A O 1
ATOM 707 N N . GLU A 1 88 ? 8.311 -12.435 -12.425 1.00 87.00 88 GLU A N 1
ATOM 708 C CA . GLU A 1 88 ? 7.904 -12.691 -13.818 1.00 87.00 88 GLU A CA 1
AT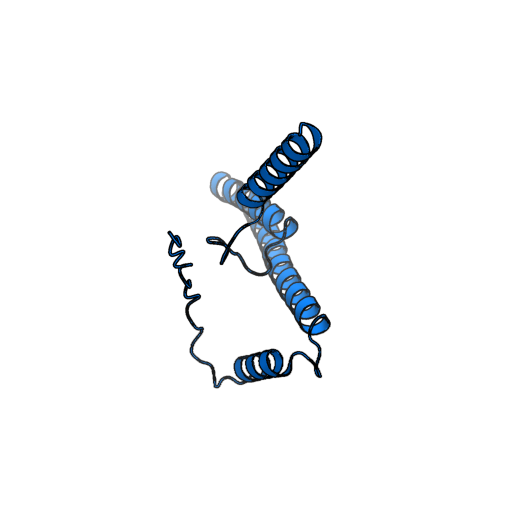OM 709 C C . GLU A 1 88 ? 8.691 -11.837 -14.817 1.00 87.00 88 GLU A C 1
ATOM 711 O O . GLU A 1 88 ? 8.968 -12.272 -15.930 1.00 87.00 88 GLU A O 1
ATOM 716 N N . SER A 1 89 ? 9.065 -10.615 -14.427 1.00 85.31 89 SER A N 1
ATOM 717 C CA . SER A 1 89 ? 9.831 -9.711 -15.290 1.00 85.31 89 SER A CA 1
ATOM 718 C C . SER A 1 89 ? 11.332 -10.009 -15.347 1.00 85.31 89 SER A C 1
ATOM 720 O O . SER A 1 89 ? 12.043 -9.378 -16.128 1.00 85.31 89 SER A O 1
ATOM 722 N N . LEU A 1 90 ? 11.829 -10.919 -14.505 1.00 86.69 90 LEU A N 1
ATOM 723 C CA . LEU A 1 90 ? 13.255 -11.162 -14.322 1.00 86.69 90 LEU A CA 1
ATOM 724 C C . LEU A 1 90 ? 13.757 -12.199 -15.333 1.00 86.69 90 LEU A C 1
ATOM 726 O O . LEU A 1 90 ? 13.257 -13.320 -15.381 1.00 86.69 90 LEU A O 1
ATOM 730 N N . ASN A 1 91 ? 14.759 -11.838 -16.133 1.00 87.06 91 ASN A N 1
ATOM 731 C CA . ASN A 1 91 ? 15.309 -12.722 -17.158 1.00 87.06 91 ASN A CA 1
ATOM 732 C C .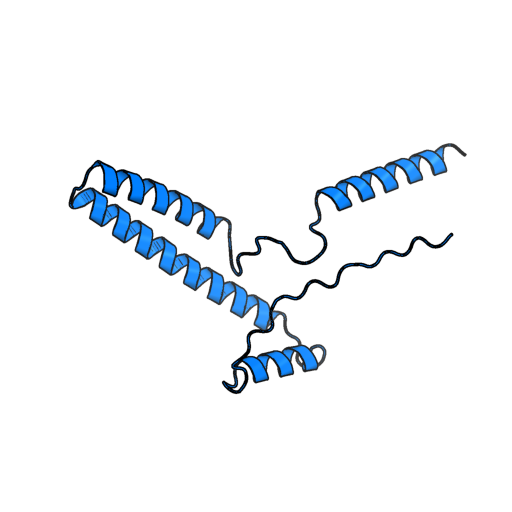 ASN A 1 91 ? 16.649 -13.323 -16.704 1.00 87.06 91 ASN A C 1
ATOM 734 O O . ASN A 1 91 ? 17.588 -12.588 -16.416 1.00 87.06 91 ASN A O 1
ATOM 738 N N . ILE A 1 92 ? 16.765 -14.652 -16.681 1.00 83.06 92 ILE A N 1
ATOM 739 C CA . ILE A 1 92 ? 17.956 -15.346 -16.158 1.00 83.06 92 ILE A CA 1
ATOM 740 C C . ILE A 1 92 ? 19.224 -15.044 -16.960 1.00 83.06 92 ILE A C 1
ATOM 742 O O . ILE A 1 92 ? 20.284 -14.830 -16.372 1.00 83.06 92 ILE A O 1
ATOM 746 N N . ASP A 1 93 ? 19.098 -14.916 -18.276 1.00 81.75 93 ASP A N 1
ATOM 747 C CA . ASP A 1 93 ? 20.234 -14.710 -19.174 1.00 81.75 93 ASP A CA 1
ATOM 748 C C . ASP A 1 93 ? 20.711 -13.252 -19.188 1.00 81.75 93 ASP A C 1
ATOM 750 O O . ASP A 1 93 ? 21.873 -12.968 -19.476 1.00 81.75 93 ASP A O 1
ATOM 754 N N . ARG A 1 94 ? 19.811 -12.305 -18.889 1.00 86.06 94 ARG A N 1
ATOM 755 C CA . ARG A 1 94 ? 20.088 -10.859 -18.979 1.00 86.06 94 ARG A CA 1
ATOM 756 C C . ARG A 1 94 ? 20.261 -10.176 -17.625 1.00 86.06 94 ARG A C 1
ATOM 758 O O . ARG A 1 94 ? 20.971 -9.178 -17.537 1.00 86.06 94 ARG A O 1
ATOM 765 N N . ASP A 1 95 ? 19.635 -10.696 -16.573 1.00 87.44 95 ASP A N 1
ATOM 766 C CA . ASP A 1 95 ? 19.552 -10.061 -15.254 1.00 87.44 95 ASP A CA 1
ATOM 767 C C . ASP A 1 95 ? 20.358 -10.798 -14.168 1.00 87.44 95 ASP A C 1
ATOM 769 O O . ASP A 1 95 ? 20.030 -10.709 -12.982 1.00 87.44 95 ASP A O 1
ATOM 773 N N . GLY A 1 96 ? 21.449 -11.481 -14.536 1.00 87.75 96 GLY A N 1
ATOM 774 C CA . GLY A 1 96 ? 22.275 -12.270 -13.609 1.00 87.75 96 GLY A CA 1
ATOM 775 C C . GLY A 1 96 ? 22.690 -11.525 -12.329 1.00 87.75 96 GLY A C 1
ATOM 776 O O . GLY A 1 96 ? 22.583 -12.068 -11.231 1.00 87.75 96 GLY A O 1
ATOM 777 N N . HIS A 1 97 ? 23.059 -10.240 -12.423 1.00 86.56 97 HIS A N 1
ATOM 778 C CA . HIS A 1 97 ? 23.402 -9.424 -11.243 1.00 86.56 97 HIS A CA 1
ATOM 779 C C . HIS A 1 97 ? 22.206 -9.151 -10.321 1.00 86.56 97 HIS A C 1
ATOM 781 O O . HIS A 1 97 ? 22.336 -9.163 -9.096 1.00 86.56 97 HIS A O 1
ATOM 787 N N . LYS A 1 98 ? 21.018 -8.906 -10.890 1.00 85.12 98 LYS A N 1
ATOM 788 C CA . LYS A 1 98 ? 19.790 -8.695 -10.103 1.00 85.12 98 LYS A CA 1
ATOM 789 C C . LYS A 1 98 ? 19.367 -9.993 -9.420 1.00 85.12 98 LYS A C 1
ATOM 791 O O . LYS A 1 98 ? 18.986 -9.957 -8.254 1.00 85.12 98 LYS A O 1
ATOM 796 N N . LEU A 1 99 ? 19.492 -11.121 -10.119 1.00 86.19 99 LEU A N 1
ATOM 797 C CA . LEU A 1 99 ? 19.243 -12.458 -9.582 1.00 86.19 99 LEU A CA 1
ATOM 798 C C . LEU A 1 99 ? 20.198 -12.810 -8.449 1.00 86.19 99 LEU A C 1
ATOM 800 O O . LEU A 1 99 ? 19.754 -13.298 -7.417 1.00 86.19 99 LEU A O 1
ATOM 804 N N . TRP A 1 100 ? 21.485 -12.500 -8.597 1.00 85.56 100 TRP A N 1
ATOM 805 C CA . TRP A 1 100 ? 22.460 -12.708 -7.532 1.00 85.56 100 TRP A CA 1
ATOM 806 C C . TRP A 1 100 ? 22.147 -11.859 -6.294 1.00 85.56 100 TRP A C 1
ATOM 808 O O . TRP A 1 100 ? 22.138 -12.375 -5.177 1.00 85.56 100 TRP A O 1
ATOM 818 N N . LYS A 1 101 ? 21.808 -10.574 -6.474 1.00 83.56 101 LYS A N 1
ATOM 819 C CA . LYS A 1 101 ? 21.359 -9.711 -5.366 1.00 83.56 101 LYS A CA 1
ATOM 820 C C . LYS A 1 101 ? 20.095 -10.243 -4.693 1.00 83.56 101 LYS A C 1
ATOM 822 O O . LYS A 1 101 ? 20.000 -10.193 -3.472 1.00 83.56 101 LYS A O 1
ATOM 827 N N . LEU A 1 102 ? 19.141 -10.739 -5.478 1.00 83.19 102 LEU A N 1
ATOM 828 C CA . LEU A 1 102 ? 17.918 -11.354 -4.976 1.00 83.19 102 LEU A CA 1
ATOM 829 C C . LEU A 1 102 ? 18.229 -12.619 -4.165 1.00 83.19 102 LEU A C 1
ATOM 831 O O . LEU A 1 102 ? 17.788 -12.720 -3.025 1.00 83.19 102 LEU A O 1
ATOM 835 N N . ALA A 1 103 ? 19.025 -13.541 -4.709 1.00 83.81 103 ALA A N 1
ATOM 836 C CA . ALA A 1 103 ? 19.459 -14.750 -4.013 1.00 83.81 103 ALA A CA 1
ATOM 837 C C . ALA A 1 103 ? 20.153 -14.407 -2.689 1.00 83.81 103 ALA A C 1
ATOM 839 O O . ALA A 1 103 ? 19.795 -14.949 -1.651 1.00 83.81 103 ALA A O 1
ATOM 840 N N . LYS A 1 104 ? 21.051 -13.417 -2.700 1.00 83.25 104 LYS A N 1
ATOM 841 C CA . LYS A 1 104 ? 21.731 -12.929 -1.496 1.00 83.25 104 LYS A CA 1
ATOM 842 C C . LYS A 1 104 ? 20.797 -12.259 -0.486 1.00 83.25 104 LYS A C 1
ATOM 844 O O . LYS A 1 104 ? 21.086 -12.291 0.697 1.00 83.25 104 LYS A O 1
ATOM 849 N N . ALA A 1 105 ? 19.710 -11.626 -0.925 1.00 78.31 105 ALA A N 1
ATOM 850 C CA . ALA A 1 105 ? 18.708 -11.062 -0.022 1.00 78.31 105 ALA A CA 1
ATOM 851 C C . ALA A 1 105 ? 17.774 -12.128 0.577 1.00 78.31 105 ALA A C 1
ATOM 853 O O . ALA A 1 105 ? 17.164 -11.870 1.610 1.00 78.31 105 ALA A O 1
ATOM 854 N N . MET A 1 106 ? 17.633 -13.284 -0.084 1.00 77.25 106 MET A N 1
ATOM 855 C CA . MET A 1 106 ? 16.882 -14.438 0.424 1.00 77.25 106 MET A CA 1
ATOM 856 C C . MET A 1 106 ? 17.724 -15.328 1.340 1.00 77.25 106 MET A C 1
ATOM 858 O O . MET A 1 106 ? 17.174 -15.954 2.239 1.00 77.25 106 MET A O 1
ATOM 862 N N . SER A 1 107 ? 19.036 -15.392 1.119 1.00 76.81 107 SER A N 1
ATOM 863 C CA . SER A 1 107 ? 19.974 -15.960 2.081 1.00 76.81 107 SER A CA 1
ATOM 864 C C . SER A 1 107 ? 20.103 -14.986 3.252 1.00 76.81 107 SER A C 1
ATOM 866 O O . SER A 1 107 ? 20.494 -13.839 3.050 1.00 76.81 107 SER A O 1
ATOM 868 N N . ASP A 1 108 ? 19.795 -15.416 4.476 1.00 64.81 108 ASP A N 1
ATOM 869 C CA . ASP A 1 108 ? 19.800 -14.580 5.696 1.00 64.81 108 ASP A CA 1
ATOM 870 C C . ASP A 1 108 ? 21.169 -13.936 6.045 1.00 64.81 108 ASP A C 1
ATOM 872 O O . ASP A 1 108 ? 21.298 -13.219 7.036 1.00 64.81 108 ASP A O 1
ATOM 876 N N . ASP A 1 109 ? 22.187 -14.111 5.198 1.00 66.19 109 ASP A N 1
ATOM 877 C CA . ASP A 1 109 ? 23.497 -13.452 5.240 1.00 66.19 109 ASP A CA 1
ATOM 878 C C . ASP A 1 109 ? 23.424 -11.917 5.094 1.00 66.19 109 ASP A C 1
ATOM 880 O O . ASP A 1 109 ? 24.416 -11.217 5.317 1.00 66.19 109 ASP A O 1
ATOM 884 N N . ASN A 1 110 ? 22.272 -11.364 4.697 1.00 57.00 110 ASN A N 1
ATOM 885 C CA . ASN A 1 110 ? 22.088 -9.933 4.466 1.00 57.00 110 ASN A CA 1
ATOM 886 C C . ASN A 1 110 ? 21.292 -9.253 5.596 1.00 57.00 110 ASN A C 1
ATOM 888 O O . ASN A 1 110 ? 20.134 -8.871 5.432 1.00 57.00 110 ASN A O 1
ATOM 892 N N . THR A 1 111 ? 21.933 -9.049 6.748 1.00 54.84 111 THR A N 1
ATOM 893 C CA . THR A 1 111 ? 21.353 -8.335 7.907 1.00 54.84 111 THR A CA 1
ATOM 894 C C . THR A 1 111 ? 21.289 -6.813 7.741 1.00 54.84 111 THR A C 1
ATOM 896 O O . THR A 1 111 ? 20.680 -6.125 8.561 1.00 54.84 111 THR A O 1
ATOM 899 N N . SER A 1 112 ? 21.867 -6.261 6.672 1.00 57.03 112 SER A N 1
ATOM 900 C CA . SER A 1 112 ? 21.879 -4.821 6.422 1.00 57.03 112 SER A CA 1
ATOM 901 C C . SER A 1 112 ? 20.974 -4.478 5.245 1.00 57.03 112 SER A C 1
ATOM 903 O O . SER A 1 112 ? 21.304 -4.721 4.085 1.00 57.03 112 SER A O 1
ATOM 905 N N . ARG A 1 113 ? 19.809 -3.884 5.533 1.00 57.19 113 ARG A N 1
ATOM 906 C CA . ARG A 1 113 ? 19.075 -3.129 4.511 1.00 57.19 113 ARG A CA 1
ATOM 907 C C . ARG A 1 113 ? 19.934 -1.910 4.179 1.00 57.19 113 ARG A C 1
ATOM 909 O O . ARG A 1 113 ? 20.064 -1.052 5.053 1.00 57.19 113 ARG A O 1
ATOM 916 N N . PRO A 1 114 ? 20.516 -1.800 2.970 1.00 51.94 114 PRO A N 1
ATOM 917 C CA . PRO A 1 114 ? 21.244 -0.594 2.634 1.00 51.94 114 PRO A CA 1
ATOM 918 C C . PRO A 1 114 ? 20.262 0.584 2.719 1.00 51.94 114 PRO A C 1
ATOM 920 O O . PRO A 1 114 ? 19.133 0.467 2.221 1.00 51.94 114 PRO A O 1
ATOM 923 N N . PRO A 1 115 ? 20.643 1.702 3.360 1.00 47.28 115 PRO A N 1
ATOM 924 C CA . PRO A 1 115 ? 19.858 2.918 3.261 1.00 47.28 115 PRO A CA 1
ATOM 925 C C . PRO A 1 115 ? 19.700 3.259 1.778 1.00 47.28 115 PRO A C 1
ATOM 927 O O . PRO A 1 115 ? 20.616 3.062 0.978 1.00 47.28 115 PRO A O 1
ATOM 930 N N . ILE A 1 116 ? 18.521 3.742 1.396 1.00 53.19 116 ILE A N 1
ATOM 931 C CA . ILE A 1 116 ? 18.303 4.284 0.056 1.00 53.19 116 ILE A CA 1
ATOM 932 C C . ILE A 1 116 ? 19.114 5.586 -0.004 1.00 53.19 116 ILE A C 1
ATOM 934 O O . ILE A 1 116 ? 18.629 6.639 0.400 1.00 53.19 116 ILE A O 1
ATOM 938 N N . VAL A 1 117 ? 20.384 5.497 -0.406 1.00 45.03 117 VAL A N 1
ATOM 939 C CA . VAL A 1 117 ? 21.269 6.658 -0.559 1.00 45.03 117 VAL A CA 1
ATOM 940 C C . VAL A 1 117 ? 20.947 7.339 -1.885 1.00 45.03 117 VAL A C 1
ATOM 942 O O . VAL A 1 117 ? 20.867 6.695 -2.930 1.00 45.03 117 VAL A O 1
ATOM 945 N N . LEU A 1 118 ? 20.725 8.649 -1.813 1.00 46.50 118 LEU A N 1
ATOM 946 C CA . LEU A 1 118 ? 20.490 9.522 -2.956 1.00 46.50 118 LEU A CA 1
ATOM 947 C C . LEU A 1 118 ? 21.844 9.852 -3.596 1.00 46.50 118 LEU A C 1
ATOM 949 O O . LEU A 1 118 ? 22.654 10.526 -2.962 1.00 46.50 118 LEU A O 1
ATOM 953 N N . GLU A 1 119 ? 22.091 9.434 -4.838 1.00 41.78 119 GLU A N 1
ATOM 954 C CA . GLU A 1 119 ? 23.096 10.135 -5.640 1.00 41.78 119 GLU A CA 1
ATOM 955 C C . GLU A 1 119 ? 22.508 11.501 -6.004 1.00 41.78 119 GLU A C 1
ATOM 957 O O . GLU A 1 119 ? 21.467 11.600 -6.657 1.00 41.78 119 GLU A O 1
ATOM 962 N N . GLN A 1 120 ? 23.121 12.563 -5.482 1.00 39.44 120 GLN A N 1
ATOM 963 C CA . GLN A 1 120 ? 22.835 13.914 -5.933 1.00 39.44 120 GLN A CA 1
ATOM 964 C C . GLN A 1 120 ? 23.363 14.026 -7.362 1.00 39.44 120 GLN A C 1
ATOM 966 O O . GLN A 1 120 ? 24.566 13.891 -7.582 1.00 39.44 120 GLN A O 1
ATOM 971 N N . ASP A 1 121 ? 22.470 14.264 -8.324 1.00 39.75 121 ASP A N 1
ATOM 972 C CA . ASP A 1 121 ? 22.853 14.650 -9.680 1.00 39.75 121 ASP A CA 1
ATOM 973 C C . ASP A 1 121 ? 23.649 15.965 -9.595 1.00 39.75 121 ASP A C 1
ATOM 975 O O . ASP A 1 121 ? 23.087 17.063 -9.592 1.00 39.75 121 ASP A O 1
ATOM 979 N N . ASN A 1 122 ? 24.974 15.856 -9.501 1.00 38.56 122 ASN A N 1
ATOM 980 C CA . ASN A 1 122 ? 25.902 16.970 -9.630 1.00 38.56 122 ASN A CA 1
ATOM 981 C C . ASN A 1 122 ? 25.905 17.427 -11.093 1.00 38.56 122 ASN A C 1
ATOM 983 O O . ASN A 1 122 ? 26.788 17.078 -11.876 1.00 38.56 122 ASN A O 1
ATOM 987 N N . PHE A 1 123 ? 24.902 18.213 -11.477 1.00 40.19 123 PHE A N 1
ATOM 988 C CA . PHE A 1 123 ? 24.911 18.922 -12.749 1.00 40.19 123 PHE A CA 1
ATOM 989 C C . PHE A 1 123 ? 25.945 20.054 -12.676 1.00 40.19 123 PHE A C 1
ATOM 991 O O . PHE A 1 123 ? 25.672 21.125 -12.136 1.00 40.19 123 PHE A O 1
ATOM 998 N N . HIS A 1 124 ? 27.145 19.811 -13.207 1.00 36.22 124 HIS A N 1
ATOM 999 C CA . HIS A 1 124 ? 28.077 20.878 -13.567 1.00 36.22 124 HIS A CA 1
ATOM 1000 C C . HIS A 1 124 ? 27.599 21.517 -14.879 1.00 36.22 124 HIS A C 1
ATOM 1002 O O . HIS A 1 124 ? 27.569 20.825 -15.902 1.00 36.22 124 HIS A O 1
ATOM 1008 N N . PRO A 1 125 ? 27.232 22.810 -14.898 1.00 34.75 125 PRO A N 1
ATOM 1009 C CA . PRO A 1 125 ? 26.993 23.505 -16.150 1.00 34.75 125 PRO A CA 1
ATOM 1010 C C . PRO A 1 125 ? 28.331 23.631 -16.885 1.00 34.75 125 PRO A C 1
ATOM 1012 O O . PRO A 1 125 ? 29.257 24.287 -16.412 1.00 34.75 125 PRO A O 1
ATOM 1015 N N . SER A 1 126 ? 28.452 22.954 -18.024 1.00 39.72 126 SER A N 1
ATOM 1016 C CA . SER A 1 126 ? 29.518 23.239 -18.983 1.00 39.72 126 SER A CA 1
ATOM 1017 C C . SER A 1 126 ? 29.281 24.636 -19.562 1.00 39.72 126 SER A C 1
ATOM 1019 O O . SER A 1 126 ? 28.142 24.952 -19.909 1.00 39.72 126 SER A O 1
ATOM 1021 N N . HIS A 1 127 ? 30.354 25.430 -19.579 1.00 39.97 127 HIS A N 1
ATOM 1022 C CA . HIS A 1 127 ? 30.470 26.818 -20.041 1.00 39.97 127 HIS A CA 1
ATOM 1023 C C . HIS A 1 127 ? 29.647 27.189 -21.280 1.00 39.97 127 HIS A C 1
ATOM 1025 O O . HIS A 1 127 ? 29.607 26.381 -22.236 1.00 39.97 127 HIS A O 1
#

Foldseek 3Di:
DVVVVVVVVVVVVVVVCCVVPPDPFDDPPDDPLDDPVLVVLVVVLVVLVVVCVVVVDPVSVVVSVVSVVVSVVVSVVSNVVSVVVVVVPDDVVPRVVVVVVVVCVVPPVPPDPDPPDTDDPPDDDDD

pLDDT: mean 82.0, std 17.13, range [34.75, 97.44]

Organism: NCBI:txid1028688

Radius of gyration: 23.37 Å; chains: 1; bounding box: 52×46×62 Å